Protein AF-A0A3D3K3P2-F1 (afdb_monomer)

Structure (mmCIF, N/CA/C/O backbone):
data_AF-A0A3D3K3P2-F1
#
_entry.id   AF-A0A3D3K3P2-F1
#
loop_
_atom_site.group_PDB
_atom_site.id
_atom_site.type_symbol
_atom_site.label_atom_id
_atom_site.label_alt_id
_atom_site.label_comp_id
_atom_site.label_asym_id
_atom_site.label_entity_id
_atom_site.label_seq_id
_atom_site.pdbx_PDB_ins_code
_atom_site.Cartn_x
_atom_site.Cartn_y
_atom_site.Cartn_z
_atom_site.occupancy
_atom_site.B_iso_or_equiv
_atom_site.auth_seq_id
_atom_site.auth_comp_id
_atom_site.auth_asym_id
_atom_site.auth_atom_id
_atom_site.pdbx_PDB_model_num
ATOM 1 N N . VAL A 1 1 ? -13.815 0.543 -2.941 1.00 51.28 1 VAL A N 1
ATOM 2 C CA . VAL A 1 1 ? -13.202 1.815 -3.399 1.00 51.28 1 VAL A CA 1
ATOM 3 C C . VAL A 1 1 ? -12.091 1.486 -4.384 1.00 51.28 1 VAL A C 1
ATOM 5 O O . VAL A 1 1 ? -11.266 0.64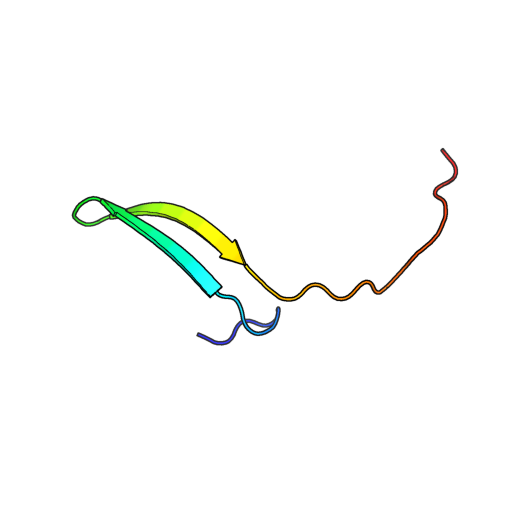2 -4.068 1.00 51.28 1 VAL A O 1
ATOM 8 N N . LYS A 1 2 ? -12.116 2.068 -5.588 1.00 44.28 2 LYS A N 1
ATOM 9 C CA . LYS A 1 2 ? -11.118 1.844 -6.646 1.00 44.28 2 LYS A CA 1
ATOM 10 C C . LYS A 1 2 ? -10.256 3.106 -6.718 1.00 44.28 2 LYS A C 1
ATOM 12 O O . LYS A 1 2 ? -10.788 4.167 -7.027 1.00 44.28 2 LYS A O 1
ATOM 17 N N . VAL A 1 3 ? -8.980 3.019 -6.354 1.00 54.72 3 VAL A N 1
ATOM 18 C CA . VAL A 1 3 ? -8.049 4.160 -6.375 1.00 54.72 3 VAL A CA 1
ATOM 19 C C . VAL A 1 3 ? -7.152 4.081 -7.608 1.00 54.72 3 VAL A C 1
ATOM 21 O O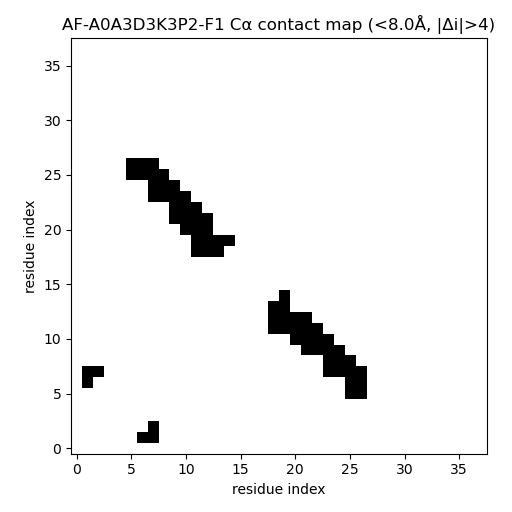 . VAL A 1 3 ? -6.912 2.997 -8.136 1.00 54.72 3 VAL A O 1
ATOM 24 N N . LEU A 1 4 ? -6.644 5.227 -8.072 1.00 61.06 4 LEU A N 1
ATOM 25 C CA . LEU A 1 4 ? -5.799 5.326 -9.274 1.00 61.06 4 LEU A CA 1
ATOM 26 C C . LEU A 1 4 ? -4.512 4.468 -9.201 1.00 61.06 4 LEU A C 1
ATOM 28 O O . LEU A 1 4 ? -3.924 4.175 -10.235 1.00 61.06 4 LEU A O 1
ATOM 32 N N . GLY A 1 5 ? -4.113 4.013 -8.005 1.00 64.25 5 GLY A N 1
ATOM 33 C CA . GLY A 1 5 ? -2.986 3.097 -7.768 1.00 64.25 5 GLY A CA 1
ATOM 34 C C . GLY A 1 5 ? -3.289 1.598 -7.933 1.00 64.25 5 GLY A C 1
ATOM 35 O O . GLY A 1 5 ? -2.432 0.778 -7.622 1.00 64.25 5 GLY A O 1
ATOM 36 N N . GLY A 1 6 ? -4.486 1.220 -8.397 1.00 70.69 6 GLY A N 1
ATOM 37 C CA . GLY A 1 6 ? -4.899 -0.180 -8.552 1.00 70.69 6 GLY A CA 1
ATOM 38 C C . GLY A 1 6 ? -5.728 -0.708 -7.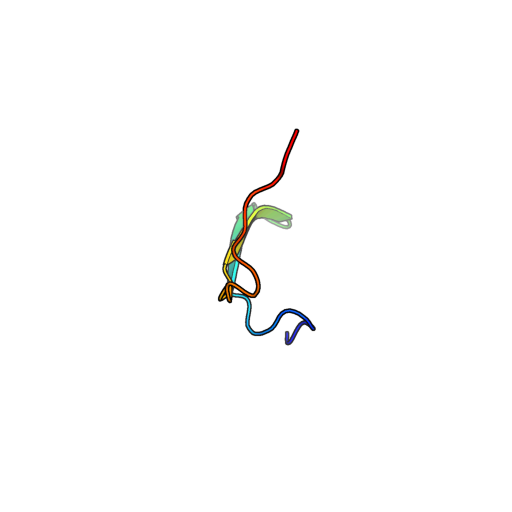376 1.00 70.69 6 GLY A C 1
ATOM 39 O O . GLY A 1 6 ? -6.335 0.055 -6.623 1.00 70.69 6 GLY A O 1
ATOM 40 N N . ASN A 1 7 ? -5.801 -2.035 -7.242 1.00 76.19 7 ASN A N 1
ATOM 41 C CA . ASN A 1 7 ? -6.522 -2.676 -6.141 1.00 76.19 7 ASN A CA 1
ATOM 42 C C . ASN A 1 7 ? -5.641 -2.683 -4.887 1.00 76.19 7 ASN A C 1
ATOM 44 O O . ASN A 1 7 ? -4.649 -3.408 -4.840 1.00 76.19 7 ASN A O 1
ATOM 48 N N . LEU A 1 8 ? -6.023 -1.896 -3.882 1.00 81.50 8 LEU A N 1
ATOM 49 C CA . LEU A 1 8 ? -5.391 -1.894 -2.565 1.00 81.50 8 LEU A CA 1
ATOM 50 C C . LEU A 1 8 ? -6.266 -2.647 -1.566 1.00 81.50 8 LEU A C 1
ATOM 52 O O . LEU A 1 8 ? -7.485 -2.452 -1.528 1.00 81.50 8 LEU A O 1
ATOM 56 N N . LYS A 1 9 ? -5.634 -3.465 -0.730 1.00 85.19 9 LYS A N 1
ATOM 57 C CA . LYS A 1 9 ? -6.229 -3.953 0.510 1.00 85.19 9 LYS A CA 1
ATOM 58 C C . LYS A 1 9 ? -5.923 -2.960 1.618 1.00 85.19 9 LYS A C 1
ATOM 60 O O . LYS A 1 9 ? -4.799 -2.471 1.728 1.00 85.19 9 LYS A O 1
ATOM 65 N N . VAL A 1 10 ? -6.934 -2.686 2.429 1.00 89.56 10 VAL A N 1
ATOM 66 C CA . VAL A 1 10 ? -6.831 -1.810 3.592 1.00 89.56 10 VAL A CA 1
ATOM 67 C C . VAL A 1 10 ? -6.978 -2.675 4.829 1.00 89.56 10 VAL A C 1
ATOM 69 O O . VAL A 1 10 ? -7.972 -3.387 4.966 1.00 89.56 10 VAL A O 1
ATOM 72 N N . TYR A 1 11 ? -5.997 -2.595 5.713 1.00 92.00 11 TYR A N 1
ATOM 73 C CA . TYR A 1 11 ? -6.054 -3.172 7.046 1.00 92.00 11 TYR A CA 1
ATOM 74 C C . TYR A 1 11 ? -6.144 -2.020 8.039 1.00 92.00 11 TYR A C 1
ATOM 76 O O . TYR A 1 11 ? -5.432 -1.027 7.895 1.00 92.00 11 TYR A O 1
ATOM 84 N N . ALA A 1 12 ? -7.036 -2.135 9.011 1.00 94.56 12 ALA A N 1
ATOM 85 C CA . ALA A 1 12 ? -7.200 -1.158 10.072 1.00 94.56 12 ALA A CA 1
ATOM 86 C C . ALA A 1 12 ? -7.746 -1.862 11.312 1.00 94.56 12 ALA A C 1
ATOM 88 O O . ALA A 1 12 ? -8.574 -2.769 11.198 1.00 94.56 12 ALA A O 1
ATOM 89 N N . GLU A 1 13 ? -7.314 -1.424 12.485 1.00 97.44 13 GLU A N 1
ATOM 90 C CA . GLU A 1 13 ? -7.874 -1.865 13.757 1.00 97.44 13 GLU A CA 1
ATOM 91 C C . GLU A 1 13 ? -8.931 -0.859 14.211 1.00 97.44 13 GLU A C 1
ATOM 93 O O . GLU A 1 13 ? -8.664 0.341 14.289 1.00 97.44 13 GLU A O 1
ATOM 98 N N . GLN A 1 14 ? -10.142 -1.333 14.505 1.00 95.81 14 GLN A N 1
ATOM 99 C CA . GLN A 1 14 ? -11.192 -0.480 15.055 1.00 95.81 14 GLN A CA 1
A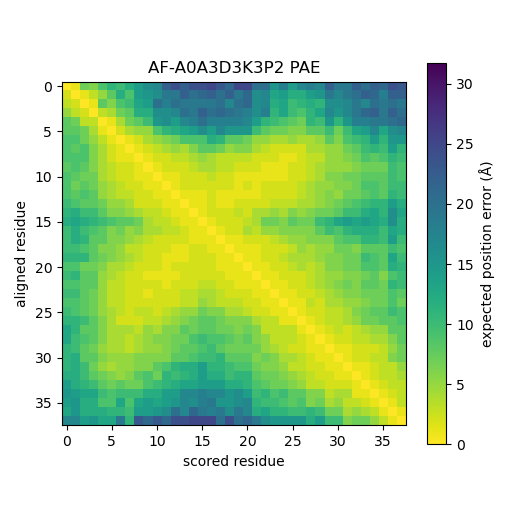TOM 100 C C . GLN A 1 14 ? -10.949 -0.245 16.551 1.00 95.81 14 GLN A C 1
ATOM 102 O O . GLN A 1 14 ? -10.739 -1.189 17.310 1.00 95.81 14 GLN A O 1
ATOM 107 N N . ASP A 1 15 ? -11.014 1.015 16.970 1.00 95.75 15 ASP A N 1
ATOM 108 C CA . ASP A 1 15 ? -10.883 1.458 18.356 1.00 95.75 15 ASP A CA 1
ATOM 109 C C . ASP A 1 15 ? -12.097 2.319 18.731 1.00 95.75 15 ASP A C 1
ATOM 111 O O . ASP A 1 15 ? -12.128 3.537 18.554 1.00 95.75 15 ASP A O 1
ATOM 115 N N . GLY A 1 16 ? -13.175 1.656 19.157 1.00 94.81 16 GLY A N 1
ATOM 116 C CA . GLY A 1 16 ? -14.468 2.301 19.391 1.00 94.81 16 GLY A CA 1
ATOM 117 C C . GLY A 1 16 ? -15.029 2.946 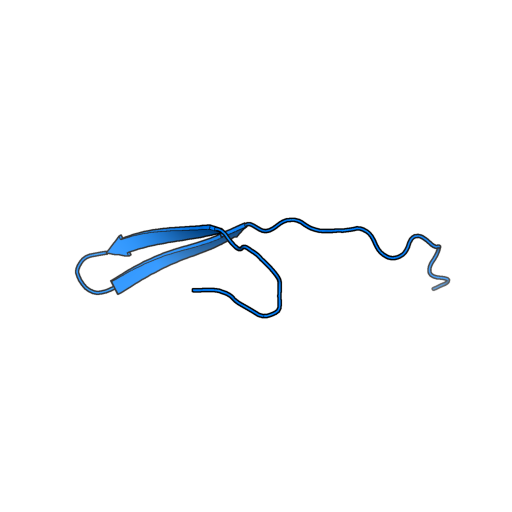18.117 1.00 94.81 16 GLY A C 1
ATOM 118 O O . GLY A 1 16 ? -15.431 2.244 17.186 1.00 94.81 16 GLY A O 1
ATOM 119 N N . ASN A 1 17 ? -15.047 4.284 18.091 1.00 96.00 17 ASN A N 1
ATOM 120 C CA . ASN A 1 17 ? -15.515 5.097 16.958 1.00 96.00 17 ASN A CA 1
ATOM 121 C C . ASN A 1 17 ? -14.388 5.569 16.022 1.00 96.00 17 ASN A C 1
ATOM 123 O O . ASN A 1 17 ? -14.654 6.323 15.085 1.00 96.00 17 ASN A O 1
ATOM 127 N N . SER A 1 18 ? -13.141 5.173 16.269 1.00 95.12 18 SER A N 1
ATOM 128 C CA . SER A 1 18 ? -11.996 5.515 15.426 1.00 95.12 18 SER A CA 1
ATOM 129 C C . SER A 1 18 ? -11.308 4.262 14.886 1.00 95.12 18 SER A C 1
ATOM 131 O O . SER A 1 18 ? -11.637 3.133 15.247 1.00 95.12 18 SER A O 1
ATOM 133 N N . PHE A 1 19 ? -10.363 4.468 13.970 1.00 96.44 19 PHE A N 1
ATOM 134 C CA . PHE A 1 19 ? -9.477 3.423 13.474 1.00 96.44 19 PHE A CA 1
ATOM 135 C C . PHE A 1 19 ? -8.037 3.798 13.798 1.00 9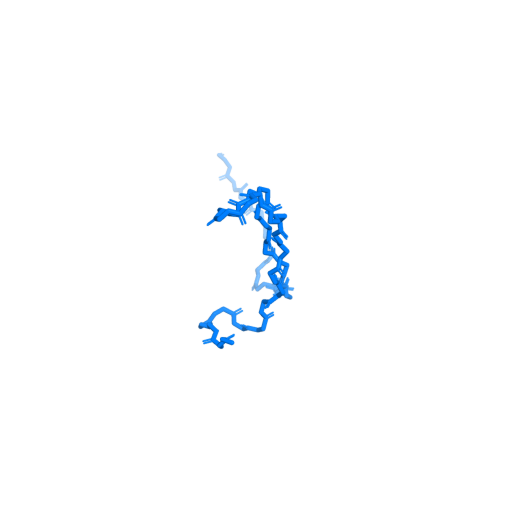6.44 19 PHE A C 1
ATOM 137 O O . PHE A 1 19 ? -7.643 4.958 13.655 1.00 96.44 19 PHE A O 1
ATOM 144 N N . LYS A 1 20 ? -7.247 2.809 14.199 1.00 95.38 20 LYS A N 1
ATOM 145 C CA . LYS A 1 20 ? -5.807 2.922 14.431 1.00 95.38 20 LYS A CA 1
ATOM 146 C C . LYS A 1 20 ? -5.078 1.835 13.662 1.00 95.38 20 LYS A C 1
ATOM 148 O O . LYS A 1 20 ? -5.711 0.916 13.150 1.00 95.38 20 LYS A O 1
ATOM 153 N N . ASN A 1 21 ? -3.754 1.964 13.583 1.00 95.44 21 ASN A N 1
ATOM 154 C CA . ASN A 1 21 ? -2.892 0.976 12.942 1.00 95.44 21 ASN A CA 1
ATOM 155 C C . ASN A 1 21 ? -3.388 0.651 11.519 1.00 95.44 21 ASN A C 1
ATOM 157 O O . ASN A 1 21 ? -3.965 -0.395 11.260 1.00 95.44 21 ASN A O 1
ATOM 161 N N . ILE A 1 22 ? -3.268 1.625 10.612 1.00 94.19 22 ILE A N 1
ATOM 162 C CA . ILE A 1 22 ? -3.809 1.527 9.252 1.00 94.19 22 ILE A CA 1
ATOM 163 C C . ILE A 1 22 ? -2.672 1.196 8.286 1.00 94.19 22 ILE A C 1
ATOM 165 O O . ILE A 1 22 ? -1.679 1.922 8.226 1.00 94.19 22 ILE A O 1
ATOM 169 N N . TRP A 1 23 ? -2.840 0.142 7.490 1.00 91.38 23 TRP A N 1
ATOM 170 C CA . TRP A 1 23 ? -1.865 -0.295 6.492 1.00 91.38 23 TRP A CA 1
ATOM 171 C C . TRP A 1 23 ? -2.525 -0.524 5.136 1.00 91.38 23 TRP A C 1
ATOM 173 O O . TRP A 1 23 ? -3.672 -0.966 5.042 1.00 91.38 23 TRP A O 1
ATOM 183 N N . LEU A 1 24 ? -1.767 -0.245 4.078 1.00 90.12 24 LEU A N 1
ATOM 184 C CA . LEU A 1 24 ? -2.182 -0.451 2.696 1.00 90.12 24 LEU A CA 1
ATOM 185 C C . LEU A 1 24 ? -1.258 -1.479 2.048 1.00 90.12 24 LEU A C 1
ATOM 187 O O . LEU A 1 24 ? -0.045 -1.287 2.001 1.00 90.12 24 LEU A O 1
ATOM 191 N N . GLU A 1 25 ? -1.838 -2.553 1.525 1.00 87.31 25 GLU A N 1
ATOM 192 C CA . GLU A 1 25 ? -1.130 -3.559 0.733 1.00 87.31 25 GLU A CA 1
ATOM 193 C C . GLU A 1 25 ? -1.626 -3.482 -0.705 1.00 87.31 25 GLU A C 1
ATOM 195 O O . GLU A 1 25 ? -2.831 -3.496 -0.970 1.00 87.31 25 GLU A O 1
ATOM 200 N N . GLY A 1 26 ? -0.695 -3.415 -1.648 1.00 86.12 26 GLY A N 1
ATOM 201 C CA . GLY A 1 26 ? -1.008 -3.352 -3.064 1.00 86.12 26 GLY A CA 1
ATOM 202 C C . GLY A 1 26 ? 0.062 -4.021 -3.912 1.00 86.12 26 GLY A C 1
ATOM 203 O O . GLY A 1 26 ? 1.217 -4.117 -3.490 1.00 86.12 26 GLY A O 1
ATOM 204 N N . PRO A 1 27 ? -0.297 -4.478 -5.120 1.00 84.56 27 PRO A N 1
ATOM 205 C CA . PRO A 1 27 ? 0.676 -5.010 -6.055 1.00 84.56 27 PRO A CA 1
ATOM 206 C C . PRO A 1 27 ? 1.640 -3.900 -6.491 1.00 84.56 27 PRO A C 1
ATOM 208 O O . PRO A 1 27 ? 1.218 -2.848 -6.968 1.00 84.56 27 PRO A O 1
ATOM 211 N N . ALA A 1 28 ? 2.941 -4.155 -6.375 1.00 84.31 28 ALA A N 1
ATOM 212 C CA . ALA A 1 28 ? 3.977 -3.290 -6.925 1.00 84.31 28 ALA A CA 1
ATOM 213 C C . ALA A 1 28 ? 4.542 -3.918 -8.203 1.00 84.31 28 ALA A C 1
ATOM 215 O O . ALA A 1 28 ? 4.896 -5.097 -8.226 1.00 84.31 28 ALA A O 1
ATOM 216 N N . LYS A 1 29 ? 4.657 -3.122 -9.269 1.00 83.75 29 LYS A N 1
ATOM 217 C CA . LYS A 1 29 ? 5.374 -3.516 -10.484 1.00 83.75 29 LYS A CA 1
ATOM 218 C C . LYS A 1 29 ? 6.688 -2.757 -10.540 1.00 83.75 29 LYS A C 1
ATOM 220 O O . LYS A 1 29 ? 6.693 -1.530 -10.567 1.00 83.75 29 LYS A O 1
ATOM 225 N N . GLN A 1 30 ? 7.802 -3.479 -10.598 1.00 86.31 30 GLN A N 1
ATOM 226 C CA . GLN A 1 3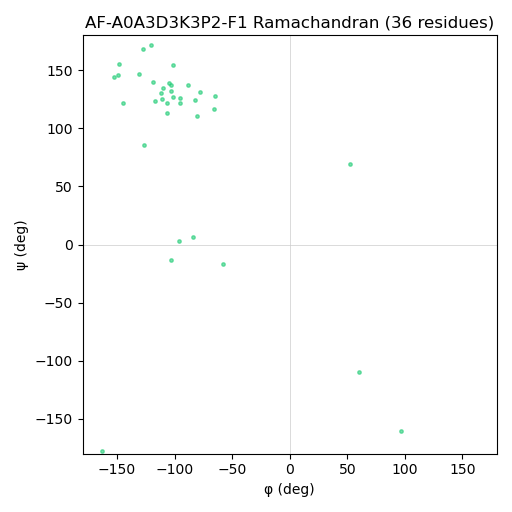0 ? 9.088 -2.854 -10.876 1.00 86.31 30 GLN A CA 1
ATOM 227 C C . GLN A 1 30 ? 9.075 -2.298 -12.305 1.00 86.31 30 GLN A C 1
ATOM 229 O O . GLN A 1 30 ? 8.942 -3.054 -13.266 1.00 86.31 30 GLN A O 1
ATOM 234 N N . VAL A 1 31 ? 9.202 -0.978 -12.439 1.00 88.88 31 VAL A N 1
ATOM 235 C CA . VAL A 1 31 ? 9.224 -0.291 -13.745 1.00 88.88 31 VAL A CA 1
ATOM 236 C C . VAL A 1 31 ? 10.624 0.135 -14.177 1.00 88.88 31 VAL A C 1
ATOM 238 O O . VAL A 1 31 ? 10.833 0.461 -15.339 1.00 88.88 31 VAL A O 1
ATOM 241 N N . PHE A 1 32 ? 11.594 0.109 -13.261 1.00 91.38 32 PHE A N 1
ATOM 242 C CA . PHE A 1 32 ? 12.971 0.494 -13.538 1.00 91.38 32 PHE A CA 1
ATOM 243 C C . PHE A 1 32 ? 13.958 -0.291 -12.664 1.00 91.38 32 PHE A C 1
ATOM 245 O O . PHE A 1 32 ? 13.674 -0.621 -11.507 1.00 91.38 32 PHE A O 1
ATOM 252 N N . LYS A 1 33 ? 15.133 -0.587 -13.227 1.00 93.31 33 LYS A N 1
ATOM 253 C CA . LYS A 1 33 ? 16.290 -1.147 -12.522 1.00 93.31 33 LYS A CA 1
ATOM 254 C C . LYS A 1 33 ? 17.562 -0.558 -13.129 1.00 93.31 33 LYS A C 1
ATOM 256 O O . LYS A 1 33 ? 17.804 -0.729 -14.318 1.00 93.31 33 LYS 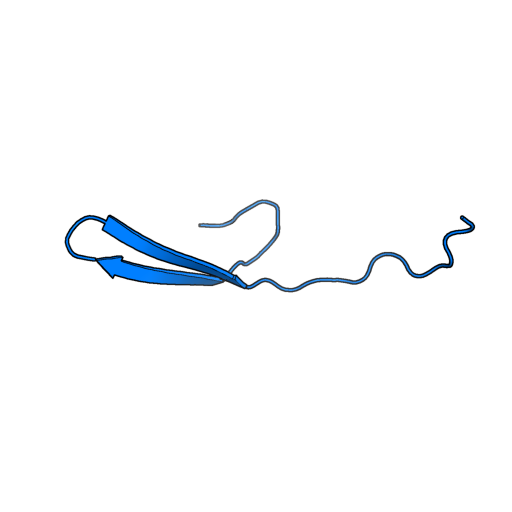A O 1
ATOM 261 N N . GLY A 1 34 ? 18.375 0.104 -12.312 1.00 92.69 34 GLY A N 1
ATOM 262 C CA . GLY A 1 34 ? 19.615 0.750 -12.741 1.00 92.69 34 GLY A CA 1
ATOM 263 C C . GLY A 1 34 ? 20.523 1.067 -11.556 1.00 92.69 34 GLY A C 1
ATOM 264 O O . GLY A 1 34 ? 20.201 0.722 -10.419 1.00 92.69 34 GLY A O 1
ATOM 265 N N . LYS A 1 35 ? 21.667 1.699 -11.824 1.00 93.19 35 LYS A N 1
ATOM 266 C CA . LYS A 1 35 ? 22.597 2.190 -10.798 1.00 93.19 35 LYS A CA 1
ATOM 267 C C . LYS A 1 35 ? 22.462 3.707 -10.690 1.00 93.19 35 LYS A C 1
ATOM 269 O O . LYS A 1 35 ? 22.344 4.372 -11.714 1.00 93.19 35 LYS A O 1
ATOM 274 N N . ILE A 1 36 ? 22.484 4.229 -9.467 1.00 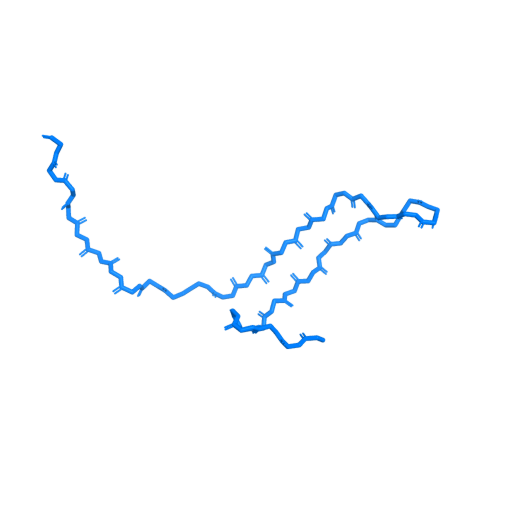88.88 36 ILE A N 1
ATOM 275 C CA . ILE A 1 36 ? 22.606 5.666 -9.203 1.00 88.88 36 ILE A CA 1
ATOM 276 C C . ILE A 1 36 ? 24.093 5.929 -8.957 1.00 88.88 36 ILE A C 1
ATOM 278 O O . ILE A 1 36 ? 24.678 5.291 -8.083 1.00 88.88 36 ILE A O 1
ATOM 282 N N . SER A 1 37 ? 24.705 6.812 -9.746 1.00 83.00 37 SER A N 1
ATOM 283 C CA . SER A 1 37 ? 26.031 7.349 -9.423 1.00 83.00 37 SER A CA 1
ATOM 284 C C . SER A 1 37 ? 25.845 8.485 -8.420 1.00 83.00 37 SER A C 1
ATOM 286 O O . SER A 1 37 ? 25.048 9.386 -8.679 1.00 83.00 37 SER A O 1
ATOM 288 N N . LEU A 1 38 ? 26.521 8.384 -7.276 1.00 78.06 38 LEU A N 1
ATOM 289 C CA . LEU A 1 38 ? 26.536 9.382 -6.202 1.00 78.06 38 LEU A CA 1
ATOM 290 C C . LEU A 1 38 ? 27.621 10.431 -6.447 1.00 78.06 38 LEU A C 1
ATOM 292 O O . LEU A 1 38 ? 28.703 10.029 -6.935 1.00 78.06 38 LEU A O 1
#

Foldseek 3Di:
DADPQGDWDWDWPDDPPDTPDIDIDDDDDDPDDDDDDD

Mean predicted aligned error: 7.25 Å

Sequence (38 aa):
VKVLGGNLKVYAEQDGNSFKNIWLEGPAKQVFKGKISL

Radius of gyration: 16.07 Å; Cα contacts (8 Å, |Δi|>4): 34; chains: 1; bounding box: 42×14×33 Å

Secondary structure (DSSP, 8-state):
--BTTB--EEEEEEETTEEEEEEEE-------------

Solvent-accessible surface area (backbone atoms only — not comparable to full-atom values): 2856 Å² total; per-residue (Å²): 138,86,51,100,86,49,76,65,49,80,47,66,43,78,54,90,97,46,73,44,77,74,48,78,48,61,84,80,78,89,86,78,87,85,83,83,88,131

pLDDT: mean 84.87, std 13.28, range [44.28, 97.44]